Protein AF-A0A7S4FJI5-F1 (afdb_monomer_lite)

Organism: NCBI:txid73025

Foldseek 3Di:
DLVVCLVVVVLVVNLVVLVVQCVVVDVVSVLVSLLSNLSSCVSVVNLVVSLVSLVVSCVVPNDPSSVVSNVVSVVVVCVVVVVPPPPPPPDPDDPPDDDDDDD

Structure (mmCIF, N/CA/C/O backbone):
data_AF-A0A7S4FJI5-F1
#
_entry.id   AF-A0A7S4FJI5-F1
#
loop_
_atom_site.group_PDB
_atom_site.id
_atom_site.type_symbol
_atom_site.label_atom_id
_atom_site.label_alt_id
_atom_site.label_comp_id
_atom_site.label_asym_id
_atom_site.label_entity_id
_atom_site.label_seq_id
_atom_site.pdbx_PDB_ins_code
_atom_site.Cartn_x
_atom_site.Cartn_y
_atom_site.Cartn_z
_atom_site.occupancy
_atom_site.B_iso_or_equiv
_atom_site.auth_seq_id
_atom_site.auth_comp_id
_atom_site.auth_asym_id
_atom_site.auth_atom_id
_atom_site.pdbx_PDB_model_num
ATOM 1 N N . ARG A 1 1 ? -8.229 1.115 -17.116 1.00 47.22 1 ARG A N 1
ATOM 2 C CA . ARG A 1 1 ? -9.375 0.390 -16.513 1.00 47.22 1 ARG A CA 1
ATOM 3 C C . ARG A 1 1 ? -9.363 0.476 -14.979 1.00 47.22 1 ARG A C 1
ATOM 5 O O . ARG A 1 1 ? -10.378 0.872 -14.430 1.00 47.22 1 ARG A O 1
ATOM 12 N N . ALA A 1 2 ? -8.215 0.308 -14.309 1.00 46.72 2 ALA A N 1
ATOM 13 C CA . ALA A 1 2 ? -8.073 0.457 -12.847 1.00 46.72 2 ALA A CA 1
ATOM 14 C C . ALA A 1 2 ? -8.620 1.759 -12.201 1.00 46.72 2 ALA A C 1
ATOM 16 O O . ALA A 1 2 ? -9.071 1.725 -11.061 1.00 46.72 2 ALA A O 1
ATOM 17 N N . ALA A 1 3 ? -8.611 2.906 -12.900 1.00 50.34 3 ALA A N 1
ATOM 18 C CA . ALA A 1 3 ? -9.123 4.167 -12.343 1.00 50.34 3 ALA A CA 1
ATOM 19 C C . ALA A 1 3 ? -10.642 4.141 -12.065 1.00 50.34 3 ALA A C 1
ATOM 21 O O . ALA A 1 3 ? -11.079 4.704 -11.066 1.00 50.34 3 ALA A O 1
ATOM 22 N N . CYS A 1 4 ? -11.428 3.433 -12.888 1.00 48.09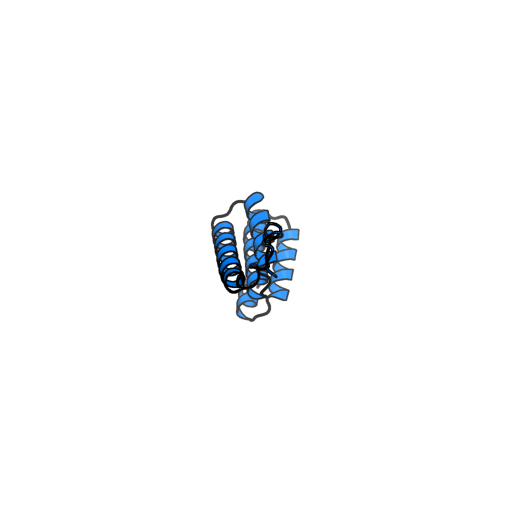 4 CYS A N 1
ATOM 23 C CA . CYS A 1 4 ? -12.883 3.338 -12.727 1.00 48.09 4 CYS A CA 1
ATOM 24 C C . CYS A 1 4 ? -13.297 2.353 -11.618 1.00 48.09 4 CYS A C 1
ATOM 26 O O . CYS A 1 4 ? -14.329 2.543 -10.985 1.00 48.09 4 CYS A O 1
ATOM 28 N N . GLY A 1 5 ? -12.486 1.324 -11.336 1.00 51.72 5 GLY A N 1
ATOM 29 C CA . GLY A 1 5 ? -12.803 0.305 -10.321 1.00 51.72 5 GLY A CA 1
ATOM 30 C C . GLY A 1 5 ? -12.804 0.841 -8.887 1.00 51.72 5 GLY A C 1
ATOM 31 O O . GLY A 1 5 ? -13.593 0.391 -8.060 1.00 51.72 5 GLY A O 1
ATOM 32 N N . LEU A 1 6 ? -11.981 1.859 -8.612 1.00 51.81 6 LEU A N 1
ATOM 33 C CA . LEU A 1 6 ? -12.003 2.569 -7.333 1.00 51.81 6 LEU A CA 1
ATOM 34 C C . LEU A 1 6 ? -13.338 3.299 -7.135 1.00 51.81 6 LEU A C 1
ATOM 36 O O . LEU A 1 6 ? -13.885 3.279 -6.038 1.00 51.81 6 LEU A O 1
ATOM 40 N N . GLU A 1 7 ? -13.881 3.939 -8.170 1.00 52.44 7 GLU A N 1
ATOM 41 C CA . GLU A 1 7 ? -15.151 4.675 -8.072 1.00 52.44 7 GLU A CA 1
ATOM 42 C C . GLU A 1 7 ? -16.377 3.758 -7.993 1.00 52.44 7 GLU A C 1
ATOM 44 O O . GLU A 1 7 ? -17.353 4.117 -7.345 1.00 52.44 7 GLU A O 1
ATOM 49 N N . LEU A 1 8 ? -16.289 2.548 -8.553 1.00 57.03 8 LEU A N 1
ATOM 50 C CA . LEU A 1 8 ? -17.373 1.558 -8.583 1.00 57.03 8 LEU A CA 1
ATOM 51 C C . LEU A 1 8 ? -17.398 0.602 -7.372 1.00 57.03 8 LEU A C 1
ATOM 53 O O . LEU A 1 8 ? -18.246 -0.283 -7.307 1.00 57.03 8 LEU A O 1
ATOM 57 N N . GLY A 1 9 ? -16.476 0.744 -6.412 1.00 59.06 9 GLY A N 1
ATOM 58 C CA . GLY A 1 9 ? -16.408 -0.121 -5.223 1.00 59.06 9 GLY A CA 1
ATOM 59 C C . GLY A 1 9 ? -15.763 -1.493 -5.460 1.00 59.06 9 GLY A C 1
ATOM 60 O O . GLY A 1 9 ? -15.630 -2.281 -4.524 1.00 59.06 9 GLY A O 1
ATOM 61 N N . TRP A 1 10 ? -15.270 -1.771 -6.670 1.00 66.06 10 TRP A N 1
ATOM 62 C CA . TRP A 1 10 ? -14.521 -2.988 -7.013 1.00 66.06 10 TRP A CA 1
ATOM 63 C C . TRP A 1 10 ? -13.048 -2.871 -6.621 1.00 66.06 10 TRP A C 1
ATOM 65 O O . TRP A 1 10 ? -12.128 -3.086 -7.413 1.00 66.06 10 TRP A O 1
ATOM 75 N N . ASN A 1 11 ? -12.814 -2.517 -5.361 1.00 67.69 11 ASN A N 1
ATOM 76 C CA . ASN A 1 11 ? -11.473 -2.285 -4.842 1.00 67.69 11 ASN A CA 1
ATOM 77 C C . ASN A 1 11 ? -10.612 -3.565 -4.858 1.00 67.69 11 ASN A C 1
ATOM 79 O O . ASN A 1 11 ? -9.394 -3.466 -4.959 1.00 67.69 11 ASN A O 1
ATOM 83 N N . ALA A 1 12 ? -11.227 -4.754 -4.804 1.00 67.31 12 ALA A N 1
ATOM 84 C CA . ALA A 1 12 ? -10.528 -6.037 -4.926 1.00 67.31 12 ALA A CA 1
ATOM 85 C C . ALA A 1 12 ? -9.925 -6.240 -6.328 1.00 67.31 12 ALA A C 1
ATOM 87 O O . ALA A 1 12 ? -8.762 -6.599 -6.462 1.00 67.31 12 ALA A O 1
ATOM 88 N N . GLN A 1 13 ? -10.677 -5.908 -7.376 1.00 71.50 13 GLN A N 1
ATOM 89 C CA . GLN A 1 13 ? -10.222 -6.061 -8.759 1.00 71.50 13 GLN A CA 1
ATOM 90 C C . GLN A 1 13 ? -9.191 -4.988 -9.140 1.00 71.50 13 GLN A C 1
ATOM 92 O O . GLN A 1 13 ? -8.221 -5.257 -9.841 1.00 71.50 13 GLN A O 1
ATOM 97 N N . ALA A 1 14 ? -9.337 -3.775 -8.593 1.00 69.00 14 ALA A N 1
ATOM 98 C CA . ALA A 1 14 ? -8.315 -2.734 -8.701 1.00 69.00 14 ALA A CA 1
ATOM 99 C C . ALA A 1 14 ? -6.992 -3.125 -8.010 1.00 69.00 14 ALA A C 1
ATOM 101 O O . ALA A 1 14 ? -5.926 -2.680 -8.440 1.00 69.00 14 ALA A O 1
ATOM 102 N N . LEU A 1 15 ? -7.056 -3.943 -6.953 1.00 76.19 15 LEU A N 1
ATOM 103 C CA . LEU A 1 15 ? -5.880 -4.485 -6.279 1.00 76.19 15 LEU A CA 1
ATOM 104 C C . LEU A 1 15 ? -5.154 -5.506 -7.163 1.00 76.19 15 LEU A C 1
ATOM 106 O O . LEU A 1 15 ? -3.944 -5.389 -7.333 1.00 76.19 15 LEU A O 1
ATOM 110 N N . GLU A 1 16 ? -5.882 -6.460 -7.747 1.00 76.88 16 GLU A N 1
ATOM 111 C CA . GLU A 1 16 ? -5.320 -7.470 -8.658 1.00 76.88 16 GLU A CA 1
ATOM 112 C C . GLU A 1 16 ? -4.682 -6.832 -9.897 1.00 76.88 16 GLU A C 1
ATOM 114 O O . GLU A 1 16 ? -3.555 -7.174 -10.266 1.00 76.88 16 GLU A O 1
ATOM 119 N N . ASP A 1 17 ? -5.345 -5.837 -10.494 1.00 74.88 17 ASP A N 1
ATOM 120 C CA . ASP A 1 17 ? -4.792 -5.053 -11.604 1.00 74.88 17 ASP A CA 1
ATOM 121 C C . ASP A 1 17 ? -3.483 -4.353 -11.197 1.00 74.88 17 ASP A C 1
ATOM 123 O O . ASP A 1 17 ? -2.515 -4.315 -11.961 1.00 74.88 17 ASP A O 1
ATOM 127 N N . ALA A 1 18 ? -3.433 -3.789 -9.985 1.00 73.44 18 ALA A N 1
ATOM 128 C CA . ALA A 1 18 ? -2.246 -3.108 -9.481 1.00 73.44 18 ALA 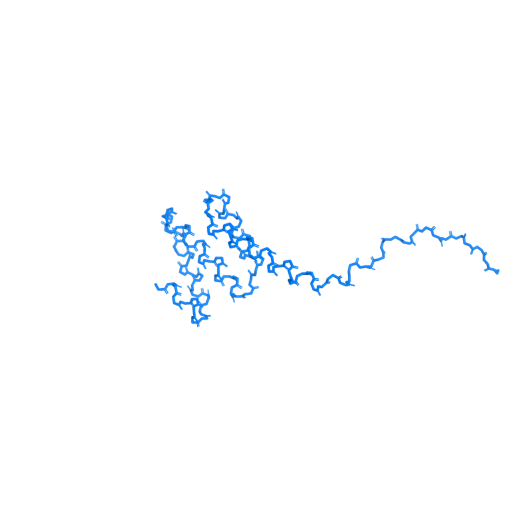A CA 1
ATOM 129 C C . ALA A 1 18 ? -1.106 -4.087 -9.155 1.00 73.44 18 ALA A C 1
ATOM 131 O O . ALA A 1 18 ? 0.048 -3.789 -9.450 1.00 73.44 18 ALA A O 1
ATOM 132 N N . GLN A 1 19 ? -1.409 -5.266 -8.613 1.00 76.06 19 GLN A N 1
ATOM 133 C CA . GLN A 1 19 ? -0.426 -6.326 -8.372 1.00 76.06 19 GLN A CA 1
ATOM 134 C C . GLN A 1 19 ? 0.152 -6.862 -9.682 1.00 76.06 19 GLN A C 1
ATOM 136 O O . GLN A 1 19 ? 1.368 -7.004 -9.808 1.00 76.06 19 GLN A O 1
ATOM 141 N N . SER A 1 20 ? -0.701 -7.060 -10.686 1.00 77.88 20 SER A N 1
ATOM 142 C CA . SER A 1 20 ? -0.277 -7.449 -12.032 1.00 77.88 20 SER A CA 1
ATOM 143 C C . SER A 1 20 ? 0.650 -6.395 -12.642 1.00 77.88 20 SER A C 1
ATOM 145 O O . SER A 1 20 ? 1.676 -6.725 -13.228 1.00 77.88 20 SER A O 1
ATOM 147 N N . ALA A 1 21 ? 0.351 -5.109 -12.440 1.00 73.62 21 ALA A N 1
ATOM 148 C CA . ALA A 1 21 ? 1.200 -4.012 -12.899 1.00 73.62 21 ALA A CA 1
ATOM 149 C C . ALA A 1 21 ? 2.551 -3.927 -12.159 1.00 73.62 21 ALA A C 1
ATOM 151 O O . ALA A 1 21 ? 3.557 -3.582 -12.776 1.00 73.62 21 ALA A O 1
ATOM 152 N N . ILE A 1 22 ? 2.601 -4.271 -10.867 1.00 72.94 22 ILE A N 1
ATOM 153 C CA . ILE A 1 22 ? 3.860 -4.390 -10.109 1.00 72.94 22 ILE A CA 1
ATOM 154 C C . ILE A 1 22 ? 4.702 -5.557 -10.648 1.00 72.94 22 ILE A C 1
ATOM 156 O O . ILE A 1 22 ? 5.921 -5.422 -10.768 1.00 72.94 22 ILE A O 1
ATOM 160 N N . ALA A 1 23 ? 4.064 -6.670 -11.027 1.00 75.50 23 ALA A N 1
ATOM 161 C CA . ALA A 1 23 ? 4.730 -7.850 -11.583 1.00 75.50 23 ALA A CA 1
ATOM 162 C C . ALA A 1 23 ? 5.376 -7.602 -12.958 1.00 75.50 23 ALA A C 1
ATOM 164 O O . ALA A 1 23 ? 6.346 -8.268 -13.304 1.00 75.50 23 ALA A O 1
ATOM 165 N N . LEU A 1 24 ? 4.894 -6.611 -13.718 1.00 73.81 24 LEU A N 1
ATOM 166 C CA . LEU A 1 24 ? 5.481 -6.212 -15.004 1.00 73.81 24 LEU A CA 1
ATOM 167 C C . LEU A 1 24 ? 6.814 -5.447 -14.868 1.00 73.81 24 LEU A C 1
ATOM 169 O O . LEU A 1 24 ? 7.409 -5.113 -15.889 1.00 73.81 24 LEU A O 1
ATOM 173 N N . GLN A 1 25 ? 7.268 -5.145 -13.640 1.00 66.06 25 GLN A N 1
ATOM 174 C CA . GLN A 1 25 ? 8.581 -4.554 -13.310 1.00 66.06 25 GLN A CA 1
ATOM 175 C C . GLN A 1 25 ? 8.984 -3.318 -14.138 1.00 66.06 25 GLN A C 1
ATOM 177 O O . GLN A 1 25 ? 10.162 -3.006 -14.295 1.00 66.06 25 GLN A O 1
ATOM 182 N N . CYS A 1 26 ? 8.008 -2.576 -14.661 1.00 67.31 26 CYS A N 1
ATOM 183 C CA . CYS A 1 26 ? 8.259 -1.316 -15.347 1.00 67.31 26 CYS A CA 1
ATOM 184 C C . CYS A 1 26 ? 8.315 -0.193 -14.299 1.00 67.31 26 CYS A C 1
ATOM 186 O O . CYS A 1 26 ? 7.282 0.083 -13.685 1.00 67.31 26 CYS A O 1
ATOM 188 N N . PRO A 1 27 ? 9.454 0.491 -14.097 1.00 66.06 27 PRO A N 1
ATOM 189 C CA . PRO A 1 27 ? 9.636 1.415 -12.973 1.00 66.06 27 PRO A CA 1
ATOM 190 C C . PRO A 1 27 ? 8.649 2.600 -12.965 1.00 66.06 27 PRO A C 1
ATOM 192 O O . PRO A 1 27 ? 8.134 2.957 -11.906 1.00 66.06 27 PRO A O 1
ATOM 195 N N . ASP A 1 28 ? 8.294 3.159 -14.131 1.00 69.75 28 ASP A N 1
ATOM 196 C CA . ASP A 1 28 ? 7.288 4.241 -14.234 1.00 69.75 28 ASP A CA 1
ATOM 197 C C . ASP A 1 28 ? 5.851 3.752 -13.951 1.00 69.75 28 ASP A C 1
ATOM 199 O O . ASP A 1 28 ? 4.995 4.478 -13.435 1.00 69.75 28 ASP A O 1
ATOM 203 N N . VAL A 1 29 ? 5.568 2.483 -14.255 1.00 69.81 29 VAL A N 1
ATOM 204 C CA . VAL A 1 29 ? 4.254 1.872 -14.012 1.00 69.81 29 VAL A CA 1
ATOM 205 C C . VAL A 1 29 ? 4.135 1.415 -12.560 1.00 69.81 29 VAL A C 1
ATOM 207 O O . VAL A 1 29 ? 3.066 1.564 -11.966 1.00 69.81 29 VAL A O 1
ATOM 210 N N . GLN A 1 30 ? 5.226 0.929 -11.964 1.00 72.50 30 GLN A N 1
ATOM 211 C CA . GLN A 1 30 ? 5.286 0.483 -10.575 1.00 72.50 30 GLN A CA 1
ATOM 212 C C . GLN A 1 30 ? 4.876 1.593 -9.613 1.00 72.50 30 GLN A C 1
ATOM 214 O O . GLN A 1 30 ? 4.013 1.358 -8.775 1.00 72.50 30 GLN A O 1
ATOM 219 N N . GLN A 1 31 ? 5.392 2.816 -9.757 1.00 72.44 31 GLN A N 1
ATOM 220 C CA . GLN A 1 31 ? 5.034 3.925 -8.859 1.00 72.44 31 GLN A CA 1
ATOM 221 C C . GLN A 1 31 ? 3.519 4.193 -8.841 1.00 72.44 31 GLN A C 1
ATOM 223 O O . GLN A 1 31 ? 2.885 4.241 -7.783 1.00 72.44 31 GLN A O 1
ATOM 228 N N .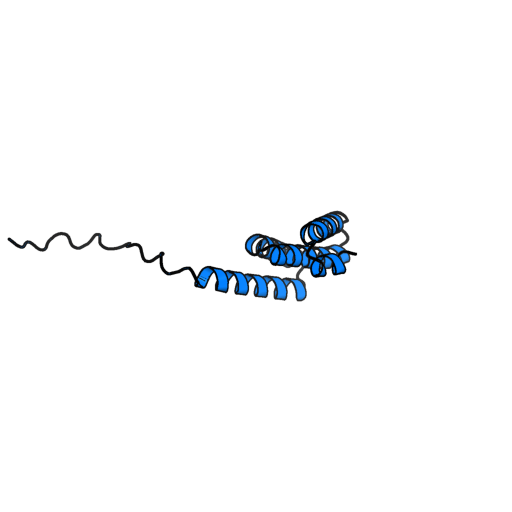 LYS A 1 32 ? 2.910 4.284 -10.029 1.00 77.56 32 LYS A N 1
ATOM 229 C CA . LYS A 1 32 ? 1.462 4.486 -10.192 1.00 77.56 32 LYS A CA 1
ATOM 230 C C . LYS A 1 32 ? 0.665 3.273 -9.703 1.00 77.56 32 LYS A C 1
ATOM 232 O O . LYS A 1 32 ? -0.436 3.441 -9.177 1.00 77.56 32 LYS A O 1
ATOM 237 N N . ALA A 1 33 ? 1.195 2.062 -9.863 1.00 81.19 33 ALA A N 1
ATOM 238 C CA . ALA A 1 33 ? 0.578 0.828 -9.391 1.00 81.19 33 ALA A CA 1
ATOM 239 C C . ALA A 1 33 ? 0.597 0.725 -7.859 1.00 81.19 33 ALA A C 1
ATOM 241 O O . ALA A 1 33 ? -0.451 0.476 -7.269 1.00 81.19 33 ALA A O 1
ATOM 242 N N . HIS A 1 34 ? 1.725 1.016 -7.208 1.00 80.75 34 HIS A N 1
ATOM 243 C CA . HIS A 1 34 ? 1.847 1.070 -5.749 1.00 80.75 34 HIS A CA 1
ATOM 244 C C . HIS A 1 34 ? 0.880 2.091 -5.141 1.00 80.75 34 HIS A C 1
ATOM 246 O O . HIS A 1 34 ? 0.170 1.777 -4.185 1.00 80.75 34 HIS A O 1
ATOM 252 N N . TYR A 1 35 ? 0.765 3.278 -5.748 1.00 83.25 35 TYR A N 1
ATOM 253 C CA . TYR A 1 35 ? -0.201 4.292 -5.318 1.00 83.25 35 TYR A CA 1
ATOM 254 C C . TYR A 1 35 ? -1.647 3.787 -5.424 1.00 83.25 35 TYR A C 1
ATOM 256 O O . TYR A 1 35 ? -2.439 3.920 -4.488 1.00 83.25 35 TYR A O 1
ATOM 264 N N . ARG A 1 36 ? -2.001 3.160 -6.552 1.00 82.56 36 ARG A N 1
ATOM 265 C CA . ARG A 1 36 ? -3.344 2.606 -6.776 1.00 82.56 36 ARG A CA 1
ATOM 266 C C . ARG A 1 36 ? -3.656 1.444 -5.836 1.00 82.56 36 ARG A C 1
ATOM 268 O O . ARG A 1 36 ? -4.763 1.407 -5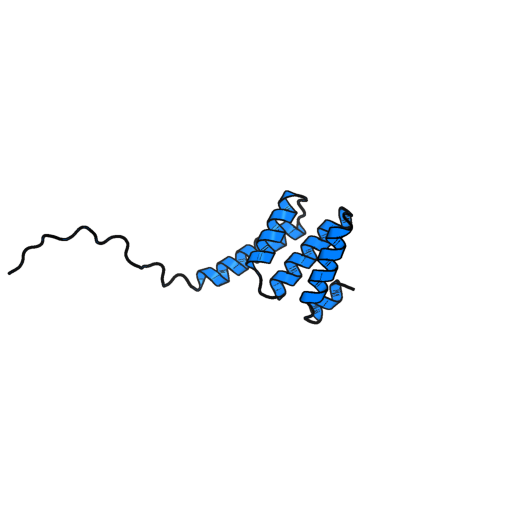.306 1.00 82.56 36 ARG A O 1
ATOM 275 N N . ALA A 1 37 ? -2.697 0.553 -5.590 1.00 84.00 37 ALA A N 1
ATOM 276 C CA . ALA A 1 37 ? -2.836 -0.568 -4.665 1.00 84.00 37 ALA A CA 1
ATOM 277 C C . ALA A 1 37 ? -3.073 -0.079 -3.231 1.00 84.00 37 ALA A C 1
ATOM 279 O O . ALA A 1 37 ? -4.051 -0.476 -2.600 1.00 84.00 37 ALA A O 1
ATOM 280 N N . ALA A 1 38 ? -2.235 0.838 -2.737 1.00 85.19 38 ALA A N 1
ATOM 281 C CA . ALA A 1 38 ? -2.377 1.395 -1.395 1.00 85.19 38 ALA A CA 1
ATOM 282 C C . ALA A 1 38 ? -3.713 2.141 -1.231 1.00 85.19 38 ALA A C 1
ATOM 284 O O . ALA A 1 38 ? -4.419 1.955 -0.239 1.00 85.19 38 ALA A O 1
ATOM 285 N N . ARG A 1 39 ? -4.133 2.912 -2.242 1.00 83.94 39 ARG A N 1
ATOM 286 C CA . ARG A 1 39 ? -5.435 3.595 -2.238 1.00 83.94 39 ARG A CA 1
ATOM 287 C C . ARG A 1 39 ? -6.615 2.615 -2.279 1.00 83.94 39 ARG A C 1
ATOM 289 O O . ARG A 1 39 ? -7.604 2.844 -1.586 1.00 83.94 39 ARG A O 1
ATOM 296 N N . ALA A 1 40 ? -6.524 1.524 -3.040 1.00 83.31 40 ALA A N 1
ATOM 297 C CA . ALA A 1 40 ? -7.542 0.470 -3.062 1.00 83.31 40 ALA A CA 1
ATOM 298 C C . ALA A 1 40 ? -7.659 -0.231 -1.699 1.00 83.31 40 ALA A C 1
ATOM 300 O O . ALA A 1 40 ? -8.764 -0.382 -1.180 1.00 83.31 40 ALA A O 1
ATOM 301 N N . MET A 1 41 ? -6.527 -0.583 -1.077 1.00 82.94 41 MET A N 1
ATOM 302 C CA . MET A 1 41 ? -6.492 -1.175 0.266 1.00 82.94 41 MET A CA 1
ATOM 303 C C . MET A 1 41 ? -7.087 -0.244 1.326 1.00 82.94 41 MET A C 1
ATOM 305 O O . MET A 1 41 ? -7.848 -0.695 2.182 1.00 82.94 41 MET A O 1
ATOM 309 N N . ALA A 1 42 ? -6.796 1.055 1.242 1.00 82.69 42 ALA A N 1
ATOM 310 C CA . ALA A 1 42 ? -7.365 2.048 2.144 1.00 82.69 42 ALA A CA 1
ATOM 311 C C . ALA A 1 42 ? -8.896 2.115 2.034 1.00 82.69 42 ALA A C 1
ATOM 313 O O . ALA A 1 42 ? -9.590 2.119 3.049 1.00 82.69 42 ALA A O 1
ATOM 314 N N . ARG A 1 43 ? -9.437 2.084 0.808 1.00 81.38 43 ARG A N 1
ATOM 315 C CA . ARG A 1 43 ? -10.892 2.060 0.564 1.00 81.38 43 ARG A CA 1
ATOM 316 C C . ARG A 1 43 ? -11.562 0.752 0.983 1.00 81.38 43 ARG A C 1
ATOM 318 O O . ARG A 1 43 ? -12.752 0.761 1.270 1.00 81.38 43 ARG A O 1
ATOM 325 N N . LEU A 1 44 ? -10.812 -0.347 1.057 1.00 78.62 44 LEU A N 1
ATOM 326 C CA . LEU A 1 44 ? -11.259 -1.624 1.630 1.00 78.62 44 LEU A CA 1
ATOM 327 C C . LEU A 1 44 ? -11.242 -1.639 3.169 1.00 78.62 44 LEU A C 1
ATOM 329 O O . LEU A 1 44 ? -11.526 -2.674 3.765 1.00 78.62 44 LEU A O 1
ATOM 333 N N . GLY A 1 45 ? -10.860 -0.536 3.823 1.00 79.06 45 GLY A N 1
ATOM 334 C CA . GLY A 1 45 ? -10.723 -0.458 5.281 1.00 79.06 45 GLY A CA 1
ATOM 335 C C . GLY A 1 45 ? -9.436 -1.091 5.820 1.00 79.06 45 GLY A C 1
ATOM 336 O O . GLY A 1 45 ? -9.197 -1.088 7.025 1.00 79.06 45 GLY A O 1
ATOM 337 N N . ARG A 1 46 ? -8.550 -1.593 4.950 1.00 81.94 46 ARG A N 1
ATOM 338 C CA . ARG A 1 46 ? -7.254 -2.177 5.332 1.00 81.94 46 ARG A CA 1
ATOM 339 C C . ARG A 1 46 ? -6.177 -1.098 5.443 1.00 81.94 46 ARG A C 1
ATOM 341 O O . ARG A 1 46 ? -5.154 -1.152 4.763 1.00 81.94 46 ARG A O 1
ATOM 348 N N . LEU A 1 47 ? -6.405 -0.116 6.314 1.00 83.31 47 LEU A N 1
ATOM 349 C CA . LEU A 1 47 ? -5.533 1.055 6.469 1.00 83.31 47 LEU A CA 1
ATOM 350 C C . LEU A 1 47 ? -4.102 0.683 6.895 1.00 83.31 47 LEU A C 1
ATOM 352 O O . LEU A 1 47 ? -3.148 1.251 6.372 1.00 83.31 47 LEU A O 1
ATOM 356 N N . ARG A 1 48 ? -3.941 -0.304 7.792 1.00 82.75 48 ARG A N 1
ATOM 357 C CA . ARG A 1 48 ? -2.625 -0.777 8.270 1.00 82.75 48 ARG A CA 1
ATOM 358 C C . ARG A 1 48 ? -1.774 -1.342 7.124 1.00 82.75 48 ARG A C 1
ATOM 360 O O . ARG A 1 48 ? -0.665 -0.881 6.898 1.00 82.75 48 ARG A O 1
ATOM 367 N N . ALA A 1 49 ? -2.349 -2.259 6.343 1.00 84.06 49 ALA A N 1
ATOM 368 C CA . ALA A 1 49 ? -1.675 -2.862 5.193 1.00 84.06 49 ALA A CA 1
ATOM 369 C C . ALA A 1 49 ? -1.390 -1.839 4.077 1.00 84.06 49 ALA A C 1
ATOM 371 O O . ALA A 1 49 ? -0.338 -1.890 3.444 1.00 84.06 49 ALA A O 1
ATOM 372 N N . ALA A 1 50 ? -2.304 -0.887 3.857 1.00 86.12 50 ALA A N 1
ATOM 373 C CA . ALA A 1 50 ? -2.100 0.207 2.910 1.00 86.12 50 ALA A CA 1
ATOM 374 C C . ALA A 1 50 ? -0.903 1.091 3.303 1.00 86.12 50 ALA A C 1
ATOM 376 O O . ALA A 1 50 ? -0.112 1.483 2.443 1.00 86.12 50 ALA A O 1
ATOM 377 N N . LEU A 1 51 ? -0.762 1.379 4.600 1.00 88.12 51 LEU A N 1
ATOM 378 C CA . LEU A 1 51 ? 0.346 2.152 5.147 1.00 88.12 51 LEU A CA 1
ATOM 379 C C . LEU A 1 51 ? 1.672 1.411 4.974 1.00 88.12 51 LEU A C 1
ATOM 381 O O . LEU A 1 51 ? 2.592 1.993 4.399 1.00 88.12 51 LEU A O 1
ATOM 385 N N . ASP A 1 52 ? 1.754 0.142 5.376 1.00 86.56 52 ASP A N 1
ATOM 386 C CA . ASP A 1 52 ? 2.981 -0.656 5.246 1.00 86.56 52 ASP A CA 1
ATOM 387 C C . ASP A 1 52 ? 3.452 -0.718 3.785 1.00 86.56 52 ASP A C 1
ATOM 389 O O . ASP A 1 52 ? 4.617 -0.454 3.481 1.00 86.56 52 ASP A O 1
ATOM 393 N N . LEU A 1 53 ? 2.523 -0.962 2.852 1.00 84.44 53 LEU A N 1
ATOM 394 C CA . LEU A 1 53 ? 2.823 -0.999 1.421 1.00 84.44 53 LEU A CA 1
ATOM 395 C C . LEU A 1 53 ? 3.304 0.362 0.905 1.00 84.44 53 LEU A C 1
ATOM 397 O O . LEU A 1 53 ? 4.266 0.430 0.139 1.00 84.44 53 LEU A O 1
ATOM 401 N N . SER A 1 54 ? 2.672 1.457 1.336 1.00 85.94 54 SER A N 1
ATOM 402 C CA . SER A 1 54 ? 3.092 2.806 0.949 1.00 85.94 54 SER A CA 1
ATOM 403 C C . SER A 1 54 ? 4.484 3.164 1.487 1.00 85.94 54 SER A C 1
ATOM 405 O O . SER A 1 54 ? 5.283 3.730 0.747 1.00 85.94 54 SER A O 1
ATOM 407 N N . GLN A 1 55 ? 4.824 2.769 2.717 1.00 86.25 55 GLN A N 1
ATOM 408 C CA . GLN A 1 55 ? 6.138 3.018 3.318 1.00 86.25 55 GLN A CA 1
ATOM 409 C C . GLN A 1 55 ? 7.250 2.226 2.624 1.00 86.25 55 GLN A C 1
ATOM 411 O O . GLN A 1 55 ? 8.284 2.800 2.280 1.00 86.25 55 GLN A O 1
ATOM 416 N N . GLN A 1 56 ? 7.019 0.940 2.346 1.00 83.88 56 GLN A N 1
ATOM 417 C CA . GLN A 1 56 ? 7.952 0.108 1.577 1.00 83.88 56 GLN A CA 1
ATOM 418 C C . GLN A 1 56 ? 8.185 0.676 0.170 1.00 83.88 56 GLN A C 1
ATOM 420 O O . GLN A 1 56 ? 9.316 0.720 -0.320 1.00 83.88 56 GLN A O 1
ATOM 425 N N . SER A 1 57 ? 7.115 1.169 -0.460 1.00 82.19 57 SER A N 1
ATOM 426 C CA . SER A 1 57 ? 7.188 1.774 -1.792 1.00 82.19 57 SER A CA 1
ATOM 427 C C . SER A 1 57 ? 7.983 3.081 -1.779 1.00 82.19 57 SER A C 1
ATOM 429 O O . SER A 1 57 ? 8.825 3.270 -2.648 1.00 82.19 57 SER A O 1
ATOM 431 N N . VAL A 1 58 ? 7.788 3.951 -0.778 1.00 84.12 58 VAL A N 1
ATOM 432 C CA . VAL A 1 58 ? 8.566 5.196 -0.615 1.00 84.12 58 VAL A CA 1
ATOM 433 C C . VAL A 1 58 ? 10.050 4.909 -0.378 1.00 84.12 58 VAL A C 1
ATOM 435 O O . VAL A 1 58 ? 10.888 5.642 -0.896 1.00 84.12 58 VAL A O 1
ATOM 438 N N . ALA A 1 59 ? 10.380 3.849 0.367 1.00 80.25 59 ALA A N 1
ATOM 439 C CA . ALA A 1 59 ? 11.766 3.460 0.624 1.00 80.25 59 ALA A CA 1
ATOM 440 C C . ALA A 1 59 ? 12.498 2.993 -0.647 1.00 80.25 59 ALA A C 1
ATOM 442 O O . ALA A 1 59 ? 13.699 3.208 -0.777 1.00 80.25 59 ALA A O 1
ATOM 443 N N . THR A 1 60 ? 11.774 2.379 -1.587 1.00 78.56 60 THR A N 1
ATOM 444 C CA . THR A 1 60 ? 12.341 1.887 -2.854 1.00 78.56 60 THR A CA 1
ATOM 445 C C . THR A 1 60 ? 12.322 2.962 -3.944 1.00 78.56 60 THR A C 1
ATOM 447 O O . THR A 1 60 ? 13.267 3.093 -4.716 1.00 78.56 60 THR A O 1
ATOM 450 N N . ALA A 1 61 ? 11.241 3.738 -4.014 1.00 73.44 61 ALA A N 1
ATOM 451 C CA . ALA A 1 61 ? 11.027 4.790 -4.995 1.00 73.44 61 ALA A CA 1
ATOM 452 C C . ALA A 1 61 ? 10.281 5.966 -4.334 1.00 73.44 61 ALA A C 1
ATOM 454 O O . ALA A 1 61 ? 9.045 5.958 -4.261 1.00 73.44 61 ALA A O 1
ATOM 455 N N . PRO A 1 62 ? 11.002 6.991 -3.848 1.00 71.19 62 PRO A N 1
ATOM 456 C CA . PRO A 1 62 ? 10.369 8.137 -3.221 1.00 71.19 62 PRO A CA 1
ATOM 457 C C . PRO A 1 62 ? 9.575 8.915 -4.273 1.00 71.19 62 PRO A C 1
ATOM 459 O O . PRO A 1 62 ? 10.135 9.470 -5.214 1.00 71.19 62 PRO A O 1
ATOM 462 N N . SER A 1 63 ? 8.254 8.956 -4.107 1.00 80.56 63 SER A N 1
ATOM 463 C CA . SER A 1 63 ? 7.379 9.852 -4.861 1.00 80.56 63 SER A CA 1
ATOM 464 C C . SER A 1 63 ? 6.569 10.703 -3.897 1.00 80.56 63 SER A C 1
ATOM 466 O O . SER A 1 63 ? 6.130 10.231 -2.843 1.00 80.56 63 SER A O 1
ATOM 468 N N . GLU A 1 64 ? 6.368 11.963 -4.269 1.00 83.69 64 GLU A N 1
ATOM 469 C CA . GLU A 1 64 ? 5.617 12.922 -3.463 1.00 83.69 64 GLU A CA 1
ATOM 470 C C . GLU A 1 64 ? 4.177 12.436 -3.211 1.00 83.69 64 GLU A C 1
ATOM 472 O O . GLU A 1 64 ? 3.659 12.548 -2.099 1.00 83.69 64 GLU A O 1
ATOM 477 N N . ASP A 1 65 ? 3.552 11.805 -4.209 1.00 81.62 65 ASP A N 1
ATOM 478 C CA . ASP A 1 65 ? 2.193 11.270 -4.101 1.00 81.62 65 ASP A CA 1
ATOM 479 C C . ASP A 1 65 ? 2.090 10.099 -3.113 1.00 81.62 65 ASP A C 1
ATOM 481 O O . ASP A 1 65 ? 1.141 10.038 -2.325 1.00 81.62 65 ASP A O 1
ATOM 485 N N . LEU A 1 66 ? 3.067 9.181 -3.105 1.00 81.50 66 LEU A N 1
ATOM 486 C CA . LEU A 1 66 ? 3.107 8.078 -2.137 1.00 81.50 66 LEU A CA 1
ATOM 487 C C . LEU A 1 66 ? 3.382 8.576 -0.716 1.00 81.50 66 LEU A C 1
ATOM 489 O O . LEU A 1 66 ? 2.798 8.049 0.228 1.00 81.50 66 LEU A O 1
ATOM 493 N N . GLN A 1 67 ? 4.228 9.597 -0.557 1.00 86.56 67 GLN A N 1
ATOM 494 C CA . GLN A 1 67 ? 4.499 10.216 0.743 1.00 86.56 67 GLN A CA 1
ATOM 495 C C . GLN A 1 67 ? 3.266 10.932 1.305 1.00 86.56 67 GLN A C 1
ATOM 497 O O . GLN A 1 67 ? 2.939 10.782 2.482 1.00 86.56 67 GLN A O 1
ATOM 502 N N . LYS A 1 68 ? 2.533 11.675 0.468 1.00 88.75 68 LYS A N 1
ATOM 503 C CA . LYS A 1 68 ? 1.259 12.290 0.871 1.00 88.75 68 LYS A CA 1
ATOM 504 C C . LYS A 1 68 ? 0.235 11.229 1.267 1.00 88.75 68 LYS A C 1
ATOM 506 O O . LYS A 1 68 ? -0.439 11.386 2.284 1.00 88.75 68 LYS A O 1
ATOM 511 N N . LEU A 1 69 ? 0.144 10.141 0.498 1.00 86.19 69 LEU A N 1
ATOM 512 C CA . LEU A 1 69 ? -0.762 9.033 0.790 1.00 86.19 69 LEU A CA 1
ATOM 513 C C . LEU A 1 69 ? -0.401 8.344 2.115 1.00 86.19 69 LEU A C 1
ATOM 515 O O . LEU A 1 69 ? -1.283 8.138 2.943 1.00 86.19 69 LEU A O 1
ATOM 519 N N . SER A 1 70 ? 0.874 8.032 2.357 1.00 88.38 70 SER A N 1
ATOM 520 C CA . SER A 1 70 ? 1.308 7.384 3.600 1.00 88.38 70 SER A CA 1
ATOM 521 C C . SER A 1 70 ? 1.047 8.265 4.826 1.00 88.38 70 SER A C 1
ATOM 523 O O . SER A 1 70 ? 0.503 7.781 5.819 1.00 88.38 70 SER A O 1
ATOM 525 N N . ALA A 1 71 ? 1.315 9.572 4.734 1.00 89.25 71 ALA A N 1
ATOM 526 C CA . ALA A 1 71 ? 1.006 10.537 5.787 1.00 89.25 71 ALA A CA 1
ATOM 527 C C . ALA A 1 71 ? -0.508 10.659 6.042 1.00 89.25 71 ALA A C 1
ATOM 529 O O . ALA A 1 71 ? -0.948 10.765 7.189 1.00 89.25 71 ALA A O 1
ATOM 530 N N . GLN A 1 72 ? -1.330 10.619 4.989 1.00 89.06 72 GLN A N 1
ATOM 531 C CA . GLN A 1 72 ? -2.787 10.630 5.118 1.00 89.06 72 GLN A CA 1
ATOM 532 C C . GLN A 1 72 ? -3.304 9.361 5.810 1.00 89.06 72 GLN A C 1
ATOM 534 O O . GLN A 1 72 ? -4.127 9.458 6.720 1.00 89.06 72 GLN A O 1
ATOM 539 N N . LEU A 1 73 ? -2.796 8.187 5.425 1.00 87.38 73 LEU A N 1
ATOM 540 C CA . LEU A 1 73 ? -3.161 6.904 6.033 1.00 87.38 73 LEU A CA 1
ATOM 541 C C . LEU A 1 73 ? -2.711 6.815 7.493 1.00 87.38 73 LEU A C 1
ATOM 543 O O . LEU A 1 73 ? -3.465 6.329 8.333 1.00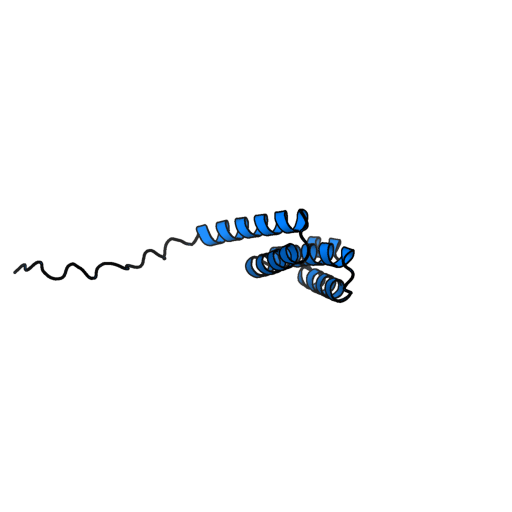 87.38 73 LEU A O 1
ATOM 547 N N . GLN A 1 74 ? -1.529 7.343 7.818 1.00 88.50 74 GLN A N 1
ATOM 548 C CA . GLN A 1 74 ? -1.049 7.484 9.195 1.00 88.50 74 GLN A CA 1
ATOM 549 C C . GLN A 1 74 ? -1.998 8.328 10.044 1.00 88.50 74 GLN A C 1
ATOM 551 O O . GLN A 1 74 ? -2.360 7.918 11.144 1.00 88.50 74 GLN A O 1
ATOM 556 N N . ARG A 1 75 ? -2.445 9.482 9.530 1.00 87.44 75 ARG A N 1
ATOM 557 C CA . ARG A 1 75 ? -3.410 10.343 10.231 1.00 87.44 75 ARG A CA 1
ATOM 558 C C . ARG A 1 75 ? -4.758 9.654 10.421 1.00 87.44 75 ARG A C 1
ATOM 560 O O . ARG A 1 75 ? -5.318 9.739 11.506 1.00 87.44 75 ARG A O 1
ATOM 567 N N . GLN A 1 76 ? -5.259 8.956 9.401 1.00 85.75 76 GLN A N 1
ATOM 568 C CA . GLN A 1 76 ? -6.509 8.196 9.507 1.00 85.75 76 GLN A CA 1
ATOM 569 C C . GLN A 1 76 ? -6.407 7.080 10.548 1.00 85.75 76 GLN A C 1
ATOM 571 O O . GLN A 1 76 ? -7.315 6.924 11.361 1.00 85.75 76 GLN A O 1
ATOM 576 N N . LEU A 1 77 ? -5.287 6.352 10.574 1.00 83.25 77 LEU A N 1
ATOM 577 C CA . LEU A 1 77 ? -5.035 5.342 11.596 1.00 83.25 77 LEU A CA 1
ATOM 578 C C . LEU A 1 77 ? -4.976 5.964 12.988 1.00 83.25 77 LEU A C 1
ATOM 580 O O . LEU A 1 77 ? -5.689 5.494 13.864 1.00 83.25 77 LEU A O 1
ATOM 584 N N . ALA A 1 78 ? -4.225 7.052 13.165 1.00 83.50 78 ALA A N 1
ATOM 585 C CA . ALA A 1 78 ? -4.128 7.762 14.437 1.00 83.50 78 ALA A CA 1
ATOM 586 C C . ALA A 1 78 ? -5.492 8.270 14.941 1.00 83.50 78 ALA A C 1
ATOM 588 O O . ALA A 1 78 ? -5.763 8.206 16.134 1.00 83.50 78 ALA A O 1
ATOM 589 N N . GLN A 1 79 ? -6.376 8.723 14.048 1.00 80.75 79 GLN A N 1
ATOM 590 C CA . GLN A 1 79 ? -7.749 9.118 14.393 1.00 80.75 79 GLN A CA 1
ATOM 591 C C . GLN A 1 79 ? -8.619 7.915 14.788 1.00 80.75 79 GLN A C 1
ATOM 593 O O . GLN A 1 79 ? -9.417 8.001 15.720 1.00 80.75 79 GLN A O 1
ATOM 598 N N . SER A 1 80 ? -8.451 6.779 14.106 1.00 70.69 80 SER A N 1
ATOM 599 C CA . SER A 1 80 ? -9.165 5.541 14.435 1.00 70.69 80 SER A CA 1
ATOM 600 C C . SER A 1 80 ? -8.640 4.836 15.691 1.00 70.69 80 SER A C 1
ATOM 602 O O . SER A 1 80 ? -9.390 4.102 16.318 1.00 70.69 80 SER A O 1
ATOM 604 N N . THR A 1 81 ? -7.378 5.049 16.079 1.00 65.50 81 THR A N 1
ATOM 605 C CA . THR A 1 81 ? -6.7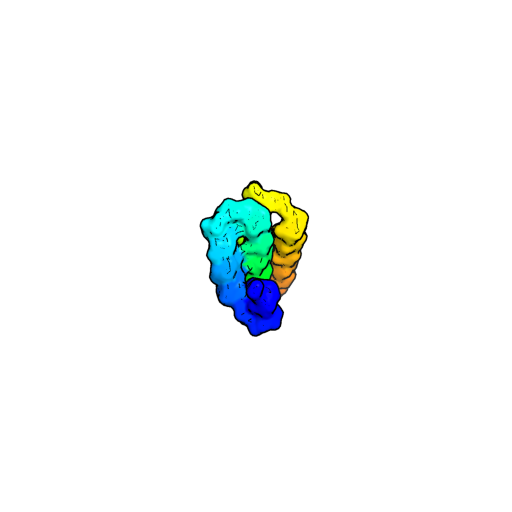91 4.477 17.302 1.00 65.50 81 THR A CA 1
ATOM 606 C C . THR A 1 81 ? -6.927 5.413 18.497 1.00 65.50 81 THR A C 1
ATOM 608 O O . THR A 1 81 ? -7.235 4.953 19.587 1.00 65.50 81 THR A O 1
ATOM 611 N N . GLY A 1 82 ? -6.808 6.729 18.293 1.00 54.69 82 GLY A N 1
ATOM 612 C CA . GLY A 1 82 ? -6.997 7.738 19.342 1.00 54.69 82 GLY A CA 1
ATOM 613 C C . GLY A 1 82 ? -8.437 7.848 19.858 1.00 54.69 82 GLY A C 1
ATOM 614 O O . GLY A 1 82 ? -8.689 8.574 20.812 1.00 54.69 82 GLY A O 1
ATOM 615 N N . THR A 1 83 ? -9.382 7.123 19.253 1.00 49.91 83 THR A N 1
ATOM 616 C CA . THR A 1 83 ? -10.757 6.959 19.749 1.00 49.91 83 THR A CA 1
ATOM 617 C C . THR A 1 83 ? -10.930 5.756 20.691 1.00 49.91 83 THR A C 1
ATOM 619 O O . THR A 1 83 ? -12.007 5.611 21.262 1.00 49.91 83 THR A O 1
ATOM 622 N N . PHE A 1 84 ? -9.889 4.939 20.919 1.00 48.12 84 PHE A N 1
ATOM 623 C CA . PHE A 1 84 ? -9.936 3.748 21.787 1.00 48.12 84 PHE A CA 1
ATOM 624 C C . PHE A 1 84 ? -8.935 3.740 22.957 1.00 48.12 84 PHE A C 1
ATOM 626 O O . PHE A 1 84 ? -8.882 2.759 23.696 1.00 48.12 84 PHE A O 1
ATOM 633 N N . ASP A 1 85 ? -8.190 4.817 23.209 1.00 45.75 85 ASP A N 1
ATOM 634 C CA . ASP A 1 85 ? -7.333 4.912 24.403 1.00 45.75 85 ASP A CA 1
ATOM 635 C C . ASP A 1 85 ? -8.122 5.381 25.644 1.00 45.75 85 ASP A C 1
ATOM 637 O O . ASP A 1 85 ? -7.838 6.418 26.239 1.00 45.75 85 ASP A O 1
ATOM 641 N N . LEU A 1 86 ? -9.132 4.600 26.049 1.00 49.66 86 LEU A N 1
ATOM 642 C CA . LEU A 1 86 ? -9.709 4.656 27.403 1.00 49.66 86 LEU A CA 1
ATOM 643 C C . LEU A 1 86 ? -9.439 3.389 28.237 1.00 49.66 86 LEU A C 1
ATOM 645 O O . LEU A 1 86 ? -9.745 3.385 29.423 1.00 49.66 86 LEU A O 1
ATOM 649 N N . GLU A 1 87 ? -8.801 2.346 27.689 1.00 50.59 87 GLU A N 1
ATOM 650 C CA . GLU A 1 87 ? -8.531 1.095 28.430 1.00 50.59 87 GLU A CA 1
ATOM 651 C C . GLU A 1 87 ? -7.050 0.679 28.496 1.00 50.59 87 GLU A C 1
ATOM 653 O O . GLU A 1 87 ? -6.730 -0.477 28.755 1.00 50.59 87 GLU A O 1
ATOM 658 N N . ALA A 1 88 ? -6.117 1.625 28.363 1.00 47.47 88 ALA A N 1
ATOM 659 C CA . ALA A 1 88 ? -4.715 1.412 28.752 1.00 47.47 88 ALA A CA 1
ATOM 660 C C . ALA A 1 88 ? -4.385 1.969 30.154 1.00 47.47 88 ALA A C 1
ATOM 662 O O . ALA A 1 88 ? -3.219 2.075 30.520 1.00 47.47 88 ALA A O 1
ATOM 663 N N . PHE A 1 89 ? -5.403 2.291 30.964 1.00 43.66 89 PHE A N 1
ATOM 664 C CA . PHE A 1 89 ? -5.240 2.674 32.374 1.00 43.66 89 PHE A CA 1
ATOM 665 C C . PHE A 1 89 ? -5.420 1.484 33.334 1.00 43.66 89 PHE A C 1
ATOM 667 O O . PHE A 1 89 ? -5.904 1.641 34.452 1.00 43.66 89 PHE A O 1
ATOM 674 N N . HIS A 1 90 ? -5.031 0.271 32.923 1.00 52.03 90 HIS A N 1
ATOM 675 C CA . HIS A 1 90 ? -4.917 -0.853 33.854 1.00 52.03 90 HIS A CA 1
ATOM 676 C C . HIS A 1 90 ? -3.521 -0.882 34.491 1.00 52.03 90 HIS A C 1
ATOM 678 O O . HIS A 1 90 ? -2.620 -1.612 34.087 1.00 52.03 90 HIS A O 1
ATOM 684 N N . LEU A 1 91 ? -3.385 -0.025 35.505 1.00 50.69 91 LEU A N 1
ATOM 685 C CA . LEU A 1 91 ? -2.855 -0.382 36.821 1.00 50.69 91 LEU A CA 1
ATOM 686 C C . LEU A 1 91 ? -1.529 -1.176 36.848 1.00 50.69 91 LEU A C 1
ATOM 688 O O . LEU A 1 91 ? -1.436 -2.283 37.374 1.00 50.69 91 LEU A O 1
ATOM 692 N N . LYS A 1 92 ? -0.473 -0.550 36.341 1.00 51.66 92 LYS A N 1
ATOM 693 C CA . LYS A 1 92 ? 0.914 -0.751 36.784 1.00 51.66 92 LYS A CA 1
ATOM 694 C C . LYS A 1 92 ? 1.320 0.653 37.235 1.00 51.66 92 LYS A C 1
ATOM 696 O O . LYS A 1 92 ? 1.427 1.527 36.393 1.00 51.66 92 LYS A O 1
ATOM 701 N N . ASP A 1 93 ? 1.181 1.042 38.497 1.00 47.34 93 ASP A N 1
ATOM 702 C CA . ASP A 1 93 ? 1.865 0.512 39.667 1.00 47.34 93 ASP A CA 1
ATOM 703 C C . ASP A 1 93 ? 1.060 0.818 40.948 1.00 47.34 93 ASP A C 1
ATOM 705 O O . ASP A 1 93 ? 0.861 1.973 41.313 1.00 47.34 93 ASP A O 1
ATOM 709 N N . CYS A 1 94 ? 0.621 -0.214 41.667 1.00 45.00 94 CYS A N 1
ATOM 710 C CA . CYS A 1 94 ? 0.294 -0.132 43.098 1.00 45.00 94 CYS A CA 1
ATOM 711 C C . CYS A 1 94 ? 0.854 -1.374 43.812 1.00 45.00 94 CYS A C 1
ATOM 713 O O . CYS A 1 94 ? 0.169 -2.041 44.578 1.00 45.00 94 CYS A O 1
ATOM 715 N N . SER A 1 95 ? 2.117 -1.716 43.544 1.00 54.78 95 SER A N 1
ATOM 716 C CA . SER A 1 95 ? 2.892 -2.661 44.357 1.00 54.78 95 SER A CA 1
ATOM 717 C C . SER A 1 95 ? 3.811 -1.886 45.307 1.00 54.78 95 SER A C 1
ATOM 719 O O . SER A 1 95 ? 5.031 -1.932 45.170 1.00 54.78 95 SER A O 1
ATOM 721 N N . GLY A 1 96 ? 3.229 -1.101 46.219 1.00 52.31 96 GLY A N 1
ATOM 722 C CA . GLY A 1 96 ? 4.024 -0.240 47.104 1.00 52.31 96 GLY A CA 1
ATOM 723 C C . GLY A 1 96 ? 3.335 0.339 48.341 1.00 52.31 96 GLY A C 1
ATOM 724 O O . GLY A 1 96 ? 3.916 1.216 48.967 1.00 52.31 96 GLY A O 1
ATOM 725 N N . CYS A 1 97 ? 2.135 -0.115 48.717 1.00 46.69 97 CYS A N 1
ATOM 726 C CA . CYS A 1 97 ? 1.514 0.260 49.995 1.00 46.69 97 CYS A CA 1
ATOM 727 C C . CYS A 1 97 ? 0.844 -0.960 50.649 1.00 46.69 97 CYS A C 1
ATOM 729 O O . CYS A 1 97 ? -0.361 -0.976 50.878 1.00 46.69 97 CYS A O 1
ATOM 731 N N . LEU A 1 98 ? 1.625 -2.011 50.906 1.00 53.94 98 LEU A N 1
ATOM 732 C CA . LEU A 1 98 ? 1.379 -2.830 52.093 1.00 53.94 98 LEU A CA 1
ATOM 733 C C . LEU A 1 98 ? 2.100 -2.109 53.243 1.00 53.94 98 LEU A C 1
ATOM 735 O O . LEU A 1 98 ? 3.158 -1.539 53.004 1.00 53.94 98 LEU A O 1
ATOM 739 N N . ASP A 1 99 ? 1.515 -2.119 54.437 1.00 49.94 99 ASP A N 1
ATOM 740 C CA . ASP A 1 99 ? 1.979 -1.459 55.672 1.00 49.94 99 ASP A CA 1
ATOM 741 C C . ASP A 1 99 ? 1.397 -0.064 55.965 1.00 49.94 99 ASP A C 1
ATOM 743 O O . ASP A 1 99 ? 2.106 0.905 56.226 1.00 49.94 99 ASP A O 1
ATOM 747 N N . ILE A 1 100 ? 0.066 0.012 56.069 1.00 46.91 100 ILE A N 1
ATOM 748 C CA . ILE A 1 100 ? -0.536 0.784 57.166 1.00 46.91 100 ILE A CA 1
ATOM 749 C C . ILE A 1 100 ? -1.382 -0.181 57.987 1.00 46.91 100 ILE A C 1
ATOM 751 O O . ILE A 1 100 ? -2.484 -0.567 57.605 1.00 46.91 100 ILE A O 1
ATOM 755 N N . ALA A 1 101 ? -0.807 -0.581 59.118 1.00 49.03 101 ALA A N 1
ATOM 756 C CA . ALA A 1 101 ? -1.514 -1.200 60.218 1.00 49.03 101 ALA A CA 1
ATOM 757 C C . ALA A 1 101 ? -2.689 -0.307 60.648 1.00 49.03 101 ALA A C 1
ATOM 759 O O . ALA A 1 101 ? -2.503 0.853 61.023 1.00 49.03 101 ALA A O 1
ATOM 760 N N . CYS A 1 102 ? -3.895 -0.862 60.622 1.00 41.84 102 CYS A N 1
ATOM 761 C CA . CYS A 1 102 ? -5.012 -0.365 61.407 1.00 41.84 102 CYS A CA 1
ATOM 762 C C . CYS A 1 102 ? -5.913 -1.534 61.810 1.00 41.84 102 CYS A C 1
ATOM 764 O O . CYS A 1 102 ? -6.315 -2.316 60.949 1.00 41.84 102 CYS A O 1
ATOM 766 N N . ALA A 1 103 ? -6.239 -1.535 63.106 1.00 41.38 103 ALA A N 1
ATOM 767 C CA . ALA A 1 103 ? -6.999 -2.494 63.915 1.00 41.38 103 ALA A CA 1
ATOM 768 C C . ALA A 1 103 ? -6.221 -3.724 64.410 1.00 41.38 103 ALA A C 1
ATOM 770 O O . ALA A 1 103 ? -6.094 -4.720 63.668 1.00 41.38 103 ALA A O 1
#

pLDDT: mean 70.41, std 14.94, range [41.38, 89.25]

Sequence (103 aa):
RAACGLELGWNAQALEDAQSAIALQCPDVQQKAHYRAARAMARLGRLRAALDLSQQSVATAPSEDLQKLSAQLQRQLAQSTGTFDLEAFHLKDCSGCLDIACA

InterPro domains:
  IPR011990 Tetratricopeptide-like helical domain superfamily [G3DSA:1.25.40.10] (1-89)
  IPR011990 Tetratricopeptide-like helical domain superfamily [SSF48452] (1-64)

Radius of gyration: 21.67 Å; chains: 1; bounding box: 30×21×80 Å

Secondary structure (DSSP, 8-state):
-HHHHHHTT-HHHHHHHHHHHHHTT-HHHHHHHHHHHHHHHHHTT-HHHHHHHHHHHHHHS--HHHHHHHHHHHHHHHHHHTTSTTS--------S-------